Protein AF-A0A0B7K6R0-F1 (afdb_monomer_lite)

Organism: Bionectria ochroleuca (NCBI:txid29856)

Secondary structure (DSSP, 8-state):
-HHHHHHHHTT--HHHHHHHHHHHHHHHHHHHTT-TTSTTTTPPPPPHHHHHS--SSS-EEETTEEGGGS---------------HHHHHHTT--GGG-------------SSGGGSS-SS--HHHHHHHHHHHHHHT--GGG--------

Sequence (151 aa):
MYENSLRAYTRQSFEKNTFESSQLYEAFDKVSSQKDYSWRSGEVPRDAREIGTVTKKNRMICSPYLLLMNAFNAVNLAAACLITSVEQAEKLGIPEEKWVYILGGAGTHEREHFWERSNFHSSPAMEQALDAALEVSGVTKDEIDAFDIYS

Foldseek 3Di:
DLLVQQCVVVVHDLVRSLLVLLQVLLVVQVVLCCDPQHPNPVPDGDHSCRLSDDDPVFHDDDPPGTPSSDDDPPDDDDDDDDDDDPVVCVVVVPDPVPDDDQLFFFAFDDPPDPVPDPGSHDDVRVVVRVVVRCVSSVHDPVPDPDDDDDD

Radius of gyration: 19.96 Å; chains: 1; bounding box: 41×43×53 Å

InterPro domains:
  IPR016039 Thiolase-like [G3DSA:3.40.47.10] (1-151)

pLDDT: mean 95.91, std 2.62, range [79.31, 98.5]

Structure (mmCIF, N/CA/C/O backbone):
data_AF-A0A0B7K6R0-F1
#
_entry.id   AF-A0A0B7K6R0-F1
#
loop_
_atom_site.group_PDB
_atom_site.id
_atom_site.type_symbol
_atom_site.label_atom_id
_atom_site.label_alt_id
_atom_site.label_comp_id
_atom_site.label_asym_id
_atom_site.label_entity_id
_atom_site.label_seq_id
_atom_site.pdbx_PDB_ins_code
_atom_site.Cartn_x
_atom_site.Cartn_y
_atom_site.Cartn_z
_atom_site.occupancy
_atom_site.B_iso_or_equiv
_atom_site.auth_seq_id
_atom_site.auth_comp_id
_atom_site.auth_asym_id
_atom_site.auth_atom_id
_atom_site.pdbx_PDB_model_num
ATOM 1 N N . MET A 1 1 ? 11.923 -11.193 -9.075 1.00 94.31 1 MET A N 1
ATOM 2 C CA . MET A 1 1 ? 11.490 -12.610 -9.162 1.00 94.31 1 MET A CA 1
ATOM 3 C C . MET A 1 1 ? 9.982 -12.699 -9.332 1.00 94.31 1 MET A C 1
ATOM 5 O O . MET A 1 1 ? 9.570 -13.160 -10.385 1.00 94.31 1 MET A O 1
ATOM 9 N N . TYR A 1 2 ? 9.192 -12.221 -8.363 1.00 96.19 2 TYR A N 1
ATOM 10 C CA . TYR A 1 2 ? 7.727 -12.311 -8.405 1.00 96.19 2 TYR A CA 1
ATOM 11 C C . TYR A 1 2 ? 7.113 -11.668 -9.659 1.00 96.19 2 TYR A C 1
ATOM 13 O O . TYR A 1 2 ? 6.485 -12.357 -10.455 1.00 96.19 2 TYR A O 1
ATOM 21 N N . GLU A 1 3 ? 7.447 -10.405 -9.930 1.00 96.44 3 GLU A N 1
ATOM 22 C CA . GLU A 1 3 ? 7.025 -9.690 -11.146 1.00 96.44 3 GLU A CA 1
ATOM 23 C C . GLU A 1 3 ? 7.375 -10.437 -12.441 1.00 96.44 3 GLU A C 1
ATOM 25 O O . GLU A 1 3 ? 6.544 -10.633 -13.319 1.00 96.44 3 GLU A O 1
ATOM 30 N N . ASN A 1 4 ? 8.608 -10.945 -12.548 1.00 96.81 4 ASN A N 1
ATOM 31 C CA . ASN A 1 4 ? 9.032 -11.706 -13.725 1.00 96.81 4 ASN A CA 1
ATOM 32 C C . ASN A 1 4 ? 8.272 -13.034 -13.868 1.00 96.81 4 ASN A C 1
ATOM 34 O O . ASN A 1 4 ? 8.038 -13.473 -14.994 1.00 96.81 4 ASN A O 1
ATOM 38 N N . SER A 1 5 ? 7.896 -13.675 -12.756 1.00 97.69 5 SER A N 1
ATOM 39 C CA . SER A 1 5 ? 7.043 -14.864 -12.782 1.00 97.69 5 SER A CA 1
ATOM 40 C C . SER A 1 5 ? 5.633 -14.513 -13.234 1.00 97.69 5 SER A C 1
ATOM 42 O O . SER A 1 5 ? 5.058 -15.268 -14.015 1.00 97.69 5 SER A O 1
ATOM 44 N N . LEU A 1 6 ? 5.084 -13.384 -12.775 1.00 97.44 6 LEU A N 1
ATOM 45 C CA . LEU A 1 6 ? 3.769 -12.907 -13.192 1.00 97.44 6 LEU A CA 1
ATOM 46 C C . LEU A 1 6 ? 3.760 -12.593 -14.683 1.00 97.44 6 LEU A C 1
ATOM 48 O O . LEU A 1 6 ? 2.916 -13.118 -15.403 1.00 97.44 6 LEU A O 1
ATOM 52 N N . ARG A 1 7 ? 4.768 -11.866 -15.168 1.00 97.56 7 ARG A N 1
ATOM 53 C CA . ARG A 1 7 ? 4.989 -11.611 -16.593 1.00 97.56 7 ARG A CA 1
ATOM 54 C C . ARG A 1 7 ? 5.006 -12.893 -17.423 1.00 97.56 7 ARG A C 1
ATOM 56 O O . ARG A 1 7 ? 4.394 -12.962 -18.487 1.00 97.56 7 ARG A O 1
ATOM 63 N N . ALA A 1 8 ? 5.756 -13.901 -16.970 1.00 97.88 8 ALA A N 1
ATOM 64 C CA . ALA A 1 8 ? 5.867 -15.179 -17.668 1.00 97.88 8 ALA A CA 1
ATOM 65 C C . ALA A 1 8 ? 4.528 -15.931 -17.677 1.00 97.88 8 ALA A C 1
ATOM 67 O O . ALA A 1 8 ? 4.115 -16.426 -18.727 1.00 97.88 8 ALA A O 1
ATOM 68 N N . TYR A 1 9 ? 3.833 -15.961 -16.537 1.00 98.12 9 TYR A N 1
ATOM 69 C CA . TYR A 1 9 ? 2.517 -16.577 -16.385 1.00 98.12 9 TYR A CA 1
ATOM 70 C C . TYR A 1 9 ? 1.467 -15.927 -17.301 1.00 98.12 9 TYR A C 1
ATOM 72 O O . TYR A 1 9 ? 0.738 -16.624 -18.004 1.00 98.12 9 TYR A O 1
ATOM 80 N N . THR A 1 10 ? 1.452 -14.594 -17.377 1.00 97.31 10 THR A N 1
ATOM 81 C CA . THR A 1 10 ? 0.540 -13.813 -18.231 1.00 97.31 10 THR A CA 1
ATOM 82 C C . THR A 1 10 ? 1.024 -13.668 -19.677 1.00 97.31 10 THR A C 1
ATOM 84 O O . THR A 1 10 ? 0.339 -13.059 -20.501 1.00 97.31 10 THR A O 1
ATOM 87 N N . ARG A 1 11 ? 2.187 -14.247 -20.015 1.00 97.94 11 ARG A N 1
ATOM 88 C CA . ARG A 1 11 ? 2.831 -14.198 -21.342 1.00 97.94 11 ARG A CA 1
ATOM 89 C C . ARG A 1 11 ? 3.040 -12.774 -21.863 1.00 97.94 11 ARG A C 1
ATOM 91 O O . ARG A 1 11 ? 2.973 -12.524 -23.066 1.00 97.94 11 ARG A O 1
ATOM 98 N N . GLN A 1 12 ? 3.301 -11.836 -20.963 1.00 97.38 12 GLN A N 1
ATOM 99 C CA . GLN A 1 12 ? 3.558 -10.454 -21.330 1.00 97.38 12 GLN A CA 1
ATOM 100 C C . GLN A 1 12 ? 4.982 -10.271 -21.880 1.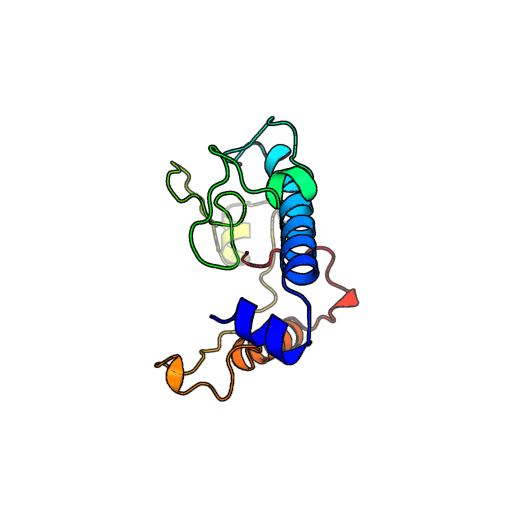00 97.38 12 GLN A C 1
ATOM 102 O O . GLN A 1 12 ? 5.966 -10.820 -21.368 1.00 97.38 12 GLN A O 1
ATOM 107 N N . SER A 1 13 ? 5.105 -9.452 -22.928 1.00 96.88 13 SER A N 1
ATOM 108 C CA . SER A 1 13 ? 6.394 -8.910 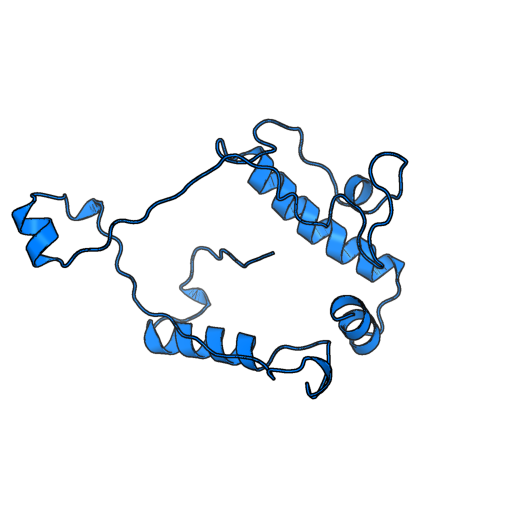-23.373 1.00 96.88 13 SER A CA 1
ATOM 109 C C . SER A 1 13 ? 7.015 -8.044 -22.276 1.00 96.88 13 SER A C 1
ATOM 111 O O . SER A 1 13 ? 6.291 -7.485 -21.449 1.00 96.88 13 SER A O 1
ATOM 113 N N . PHE A 1 14 ? 8.334 -7.875 -22.301 1.00 93.69 14 PHE A N 1
ATOM 114 C CA . PHE A 1 14 ? 9.032 -7.035 -21.329 1.00 93.69 14 PHE A CA 1
ATOM 115 C C . PHE A 1 14 ? 8.540 -5.583 -21.376 1.00 93.69 14 PHE A C 1
ATOM 117 O O . PHE A 1 14 ? 8.222 -5.004 -20.345 1.00 93.69 14 PHE A O 1
ATOM 124 N N . GLU A 1 15 ? 8.375 -5.041 -22.581 1.00 94.00 15 GLU A N 1
ATOM 125 C CA . GLU A 1 15 ? 7.934 -3.669 -22.829 1.00 94.00 15 GLU A CA 1
ATOM 126 C C . GLU A 1 15 ? 6.548 -3.412 -22.232 1.00 94.00 15 GLU A C 1
ATOM 128 O O . GLU A 1 15 ? 6.348 -2.423 -21.530 1.00 94.00 15 GLU A O 1
ATOM 133 N N . LYS A 1 16 ? 5.605 -4.337 -22.462 1.00 96.12 16 LYS A N 1
ATOM 134 C CA . LYS A 1 16 ? 4.255 -4.265 -21.887 1.00 96.12 16 LYS A CA 1
ATOM 135 C C . LYS A 1 16 ? 4.280 -4.299 -20.358 1.00 96.12 16 LYS A C 1
ATOM 137 O O . LYS A 1 16 ? 3.622 -3.465 -19.752 1.00 96.12 16 LYS A O 1
ATOM 142 N N . ASN A 1 17 ? 5.049 -5.207 -19.755 1.00 96.25 17 ASN A N 1
ATOM 143 C CA . ASN A 1 17 ? 5.151 -5.305 -18.297 1.00 96.25 17 ASN A CA 1
ATOM 144 C C . ASN A 1 17 ? 5.727 -4.023 -17.692 1.00 96.25 17 ASN A C 1
ATOM 146 O O . ASN A 1 17 ? 5.181 -3.488 -16.738 1.00 96.25 17 ASN A O 1
ATOM 150 N N . THR A 1 18 ? 6.823 -3.504 -18.256 1.00 94.75 18 THR A N 1
ATOM 151 C CA . THR A 1 18 ? 7.426 -2.249 -17.788 1.00 94.75 18 THR A CA 1
ATOM 152 C C . THR A 1 18 ? 6.456 -1.083 -17.932 1.00 94.75 18 THR A C 1
ATOM 154 O O . THR A 1 18 ? 6.362 -0.260 -17.023 1.00 94.75 18 THR A O 1
ATOM 157 N N . PHE A 1 19 ? 5.727 -0.999 -19.046 1.00 95.88 19 PHE A N 1
ATOM 158 C CA . PHE A 1 19 ? 4.742 0.058 -19.250 1.00 95.88 19 PHE A CA 1
ATOM 159 C C . PHE A 1 19 ? 3.584 -0.040 -18.250 1.00 95.88 19 PHE A C 1
ATOM 161 O O . PHE A 1 19 ? 3.249 0.963 -17.630 1.00 95.88 19 PHE A O 1
ATOM 168 N N . GLU A 1 20 ? 3.044 -1.239 -18.021 1.00 96.62 20 GLU A N 1
ATOM 169 C CA . GLU A 1 20 ? 1.978 -1.482 -17.041 1.00 96.62 20 GLU A CA 1
ATOM 170 C C . GLU A 1 20 ? 2.412 -1.094 -15.620 1.00 96.62 20 GLU A C 1
ATOM 172 O O . GLU A 1 20 ? 1.720 -0.316 -14.962 1.00 96.62 20 GLU A O 1
ATOM 177 N N . SER A 1 21 ? 3.605 -1.518 -15.177 1.00 96.31 21 SER A N 1
ATOM 178 C CA . SER A 1 21 ? 4.160 -1.060 -13.897 1.00 96.31 21 SER A CA 1
ATOM 179 C C . SER A 1 21 ? 4.313 0.466 -13.873 1.00 96.31 21 SER A C 1
ATOM 181 O O . SER A 1 21 ? 3.961 1.108 -12.890 1.00 96.31 21 SER A O 1
ATOM 183 N N . SER A 1 22 ? 4.789 1.081 -14.958 1.00 97.69 22 SER A N 1
ATOM 184 C CA . SER A 1 22 ? 4.971 2.540 -15.019 1.00 97.69 22 SER A CA 1
ATOM 185 C C . SER A 1 22 ? 3.664 3.312 -14.855 1.00 97.69 22 SER A C 1
ATOM 187 O O . SER A 1 22 ? 3.667 4.348 -14.199 1.00 97.69 22 SER A O 1
ATOM 189 N N . GLN A 1 23 ? 2.555 2.812 -15.406 1.00 98.00 23 GLN A N 1
ATOM 190 C CA . GLN A 1 23 ? 1.235 3.432 -15.246 1.00 98.00 23 GLN A CA 1
ATOM 191 C C . GLN A 1 23 ? 0.735 3.358 -13.801 1.00 98.00 23 GLN A C 1
ATOM 193 O O . GLN A 1 23 ? 0.151 4.319 -13.300 1.00 98.00 23 GLN A O 1
ATOM 198 N N . LEU A 1 24 ? 0.996 2.243 -13.111 1.00 96.81 24 LEU A N 1
ATOM 199 C CA . LEU A 1 24 ? 0.681 2.116 -11.689 1.00 96.81 24 LEU A CA 1
ATOM 200 C C . LEU A 1 24 ? 1.466 3.145 -10.858 1.00 96.81 24 LEU A C 1
ATOM 202 O O . LEU A 1 24 ? 0.885 3.866 -10.048 1.00 96.81 24 LEU A O 1
ATOM 206 N N . TYR A 1 25 ? 2.771 3.270 -11.105 1.00 96.88 25 TYR A N 1
ATOM 207 C CA . TYR A 1 25 ? 3.610 4.240 -10.398 1.00 96.88 25 TYR A CA 1
ATOM 208 C C . TYR A 1 25 ? 3.296 5.697 -10.770 1.00 96.88 25 TYR A C 1
ATOM 210 O O . TYR A 1 25 ? 3.413 6.557 -9.905 1.00 96.88 25 TYR A O 1
ATOM 218 N N . GLU A 1 26 ? 2.852 5.995 -11.995 1.00 97.81 26 GLU A N 1
ATOM 219 C CA . GLU A 1 26 ? 2.338 7.326 -12.367 1.00 97.81 26 GLU A CA 1
ATOM 220 C C . GLU A 1 26 ? 1.127 7.706 -11.503 1.00 97.81 26 GLU A C 1
ATOM 222 O O . GLU A 1 26 ? 1.053 8.821 -10.977 1.00 97.81 26 GLU A O 1
ATOM 227 N N . ALA A 1 27 ? 0.193 6.769 -11.302 1.00 96.75 27 ALA A N 1
ATOM 228 C CA . ALA A 1 27 ? -0.968 6.999 -10.449 1.00 96.75 27 ALA A CA 1
ATOM 229 C C . ALA A 1 27 ? -0.557 7.289 -8.993 1.00 96.75 27 ALA A C 1
ATOM 231 O O . ALA A 1 27 ? -1.085 8.222 -8.383 1.00 96.75 27 ALA A O 1
ATOM 232 N N . PHE A 1 28 ? 0.423 6.553 -8.457 1.00 95.88 28 PHE A N 1
ATOM 233 C CA . PHE A 1 28 ? 0.958 6.804 -7.116 1.00 95.88 28 PHE A CA 1
ATOM 234 C C . PHE A 1 28 ? 1.734 8.116 -7.013 1.00 95.88 28 PHE A C 1
ATOM 236 O O . PHE A 1 28 ? 1.523 8.861 -6.056 1.00 95.88 28 PHE A O 1
ATOM 243 N N . ASP A 1 29 ? 2.580 8.448 -7.992 1.00 96.06 29 ASP A N 1
ATOM 244 C CA . ASP A 1 29 ? 3.350 9.697 -7.997 1.00 96.06 29 ASP A CA 1
ATOM 245 C C . ASP A 1 29 ? 2.390 10.893 -7.972 1.00 96.06 29 ASP A C 1
ATOM 247 O O . ASP A 1 29 ? 2.534 11.774 -7.125 1.00 96.06 29 ASP A O 1
ATOM 251 N N . LYS A 1 30 ? 1.317 10.849 -8.777 1.00 96.75 30 LYS A N 1
ATOM 252 C CA . LYS A 1 30 ? 0.257 11.867 -8.789 1.00 96.75 30 LYS A CA 1
ATOM 253 C C . LYS A 1 30 ? -0.412 12.061 -7.430 1.00 96.75 30 LYS A C 1
ATOM 255 O O . LYS A 1 30 ? -0.624 13.206 -7.033 1.00 96.75 30 LYS A O 1
ATOM 260 N N . VAL A 1 31 ? -0.762 10.981 -6.729 1.00 95.88 31 VAL A N 1
ATOM 261 C CA . VAL A 1 31 ? -1.336 11.079 -5.376 1.00 95.88 31 VAL A CA 1
ATOM 262 C C . VAL A 1 31 ? -0.295 11.641 -4.413 1.00 95.88 31 VAL A C 1
ATOM 264 O O . VAL A 1 31 ? -0.588 12.581 -3.677 1.00 95.88 31 VAL A O 1
ATOM 267 N N . SER A 1 32 ? 0.928 11.112 -4.442 1.00 94.50 32 SER A N 1
ATOM 268 C CA . SER A 1 32 ? 1.991 11.479 -3.508 1.00 94.50 32 SER A CA 1
ATOM 269 C C . SER A 1 32 ? 2.417 12.946 -3.632 1.00 94.50 32 SER A C 1
ATOM 271 O O . SER A 1 32 ? 2.650 13.590 -2.613 1.00 94.50 32 SER A O 1
ATOM 273 N N . SER A 1 33 ? 2.448 13.514 -4.841 1.00 96.44 33 SER A N 1
ATOM 274 C CA . SER A 1 33 ? 2.780 14.925 -5.077 1.00 96.44 33 SER A CA 1
ATOM 275 C C . SER A 1 33 ? 1.779 15.901 -4.454 1.00 96.44 33 SER A C 1
ATOM 277 O O . SER A 1 33 ? 2.099 17.072 -4.264 1.00 96.44 33 SER A O 1
ATOM 279 N N . GLN A 1 34 ? 0.567 15.436 -4.140 1.00 96.75 34 GLN A N 1
ATOM 280 C CA . GLN A 1 34 ? -0.512 16.241 -3.561 1.00 96.75 34 GLN A CA 1
ATOM 281 C C . GLN A 1 34 ? -0.613 16.123 -2.035 1.00 96.75 34 GLN A C 1
ATOM 283 O O . GLN A 1 34 ? -1.484 16.754 -1.438 1.00 96.75 34 GLN A O 1
ATOM 288 N N . LYS A 1 35 ? 0.207 15.284 -1.391 1.00 95.44 35 LYS A N 1
ATOM 289 C CA . LYS A 1 35 ? 0.159 15.079 0.062 1.00 95.44 35 LYS A CA 1
ATOM 290 C C . LYS A 1 35 ? 1.301 15.818 0.742 1.00 95.44 35 LYS A C 1
ATOM 292 O O . LYS A 1 35 ? 2.459 15.512 0.488 1.00 95.44 35 LYS A O 1
ATOM 297 N N . ASP A 1 36 ? 0.972 16.695 1.686 1.00 95.06 36 ASP A N 1
ATOM 298 C CA . ASP A 1 36 ? 1.950 17.524 2.405 1.00 95.06 36 ASP A CA 1
ATOM 299 C C . ASP A 1 36 ? 3.037 16.719 3.131 1.00 95.06 36 ASP A C 1
ATOM 301 O O . ASP A 1 36 ? 4.180 17.155 3.222 1.00 95.06 36 ASP A O 1
ATOM 305 N N . TYR A 1 37 ? 2.689 15.529 3.624 1.00 92.56 37 TYR A N 1
ATOM 306 C CA . TYR A 1 37 ? 3.602 14.621 4.326 1.00 92.56 37 TYR A CA 1
ATOM 307 C C . TYR A 1 37 ? 4.417 13.712 3.392 1.00 92.56 37 TYR A C 1
ATOM 309 O O . TYR A 1 37 ? 5.240 12.926 3.861 1.00 92.56 37 TYR A O 1
ATOM 317 N N . SER A 1 38 ? 4.189 13.778 2.080 1.00 93.62 38 SER A N 1
ATOM 318 C CA . SER A 1 38 ? 4.963 13.020 1.103 1.00 93.62 38 SER A CA 1
ATOM 319 C C . SER A 1 38 ? 6.346 13.628 0.917 1.00 93.62 38 SER A C 1
ATOM 321 O O . SER A 1 38 ? 6.506 14.845 0.831 1.00 93.62 38 SER A O 1
ATOM 323 N N . TRP A 1 39 ? 7.346 12.768 0.720 1.00 90.19 39 TRP A N 1
ATOM 324 C CA . TRP A 1 39 ? 8.687 13.191 0.314 1.00 90.19 39 TRP A CA 1
ATOM 325 C C . TRP A 1 39 ? 8.687 14.017 -0.984 1.00 90.19 39 TRP A C 1
ATOM 327 O O . TRP A 1 39 ? 9.557 14.858 -1.184 1.00 90.19 39 TRP A O 1
ATOM 337 N N . ARG A 1 40 ? 7.711 13.774 -1.867 1.00 89.12 40 ARG A N 1
ATOM 338 C CA . ARG A 1 40 ? 7.571 14.439 -3.171 1.00 89.12 40 ARG A CA 1
ATOM 339 C C . ARG A 1 40 ? 6.518 15.546 -3.181 1.00 89.12 40 ARG A C 1
ATOM 341 O O . ARG A 1 40 ? 6.070 15.947 -4.253 1.00 89.12 40 ARG A O 1
ATOM 348 N N . SER A 1 41 ? 6.092 16.016 -2.009 1.00 94.56 41 SER A N 1
ATOM 349 C CA . SER A 1 41 ? 5.061 17.048 -1.902 1.00 94.56 41 SER A CA 1
ATOM 350 C C . SER A 1 41 ? 5.395 18.277 -2.759 1.00 94.56 41 SER A C 1
ATOM 352 O O . SER A 1 41 ? 6.492 18.832 -2.674 1.00 94.56 41 SER A O 1
ATOM 354 N N . GLY A 1 42 ? 4.453 18.683 -3.613 1.00 95.75 42 GLY A N 1
ATOM 355 C CA . GLY A 1 42 ? 4.585 19.838 -4.502 1.00 95.75 42 GLY A CA 1
ATOM 356 C C . GLY A 1 42 ? 5.439 19.617 -5.758 1.00 95.75 42 GLY A C 1
ATOM 357 O O . GLY A 1 42 ? 5.522 20.525 -6.588 1.00 95.75 42 GLY A O 1
ATOM 358 N N . GLU A 1 43 ? 6.056 18.444 -5.947 1.00 95.81 43 GLU A N 1
ATOM 359 C CA . GLU A 1 43 ? 6.730 18.108 -7.206 1.00 95.81 43 GLU A CA 1
ATOM 360 C C . GLU A 1 43 ? 5.708 17.899 -8.334 1.00 95.81 43 GLU A C 1
ATOM 362 O O . GLU A 1 43 ? 4.624 17.353 -8.119 1.00 95.81 43 GLU A O 1
ATOM 367 N N . VAL A 1 44 ? 6.076 18.267 -9.566 1.00 97.19 44 VAL A N 1
ATOM 368 C CA . VAL A 1 44 ? 5.290 17.909 -10.757 1.00 97.19 44 VAL A CA 1
ATOM 369 C C . VAL A 1 44 ? 5.264 16.377 -10.886 1.00 97.19 44 VAL A C 1
ATOM 371 O O . VAL A 1 44 ? 6.346 15.785 -10.954 1.00 97.19 44 VAL A O 1
ATOM 374 N N . PRO A 1 45 ? 4.075 15.738 -10.916 1.00 97.00 45 PRO A N 1
ATOM 375 C CA . PRO A 1 45 ? 3.968 14.296 -11.099 1.00 97.00 45 PRO A CA 1
ATOM 376 C C . PRO A 1 45 ? 4.590 13.850 -12.418 1.00 97.00 45 PRO A C 1
ATOM 378 O O . PRO A 1 45 ? 4.422 14.515 -13.441 1.00 97.00 45 PRO A O 1
ATOM 381 N N . ARG A 1 46 ? 5.274 12.713 -12.385 1.00 97.06 46 ARG A N 1
ATOM 382 C CA . ARG A 1 46 ? 5.905 12.091 -13.551 1.00 97.06 46 ARG A CA 1
ATOM 383 C C . ARG A 1 46 ? 4.907 11.222 -14.289 1.00 97.06 46 ARG A C 1
ATOM 385 O O . ARG A 1 46 ? 4.131 10.506 -13.657 1.00 97.06 46 ARG A O 1
ATOM 392 N N . ASP A 1 47 ? 4.983 11.231 -15.613 1.00 98.06 47 ASP A N 1
ATOM 393 C CA . ASP A 1 47 ? 4.180 10.322 -16.429 1.00 98.06 47 ASP A CA 1
ATOM 394 C C . ASP A 1 47 ? 4.804 8.910 -16.523 1.00 98.06 47 ASP A C 1
ATOM 396 O O . ASP A 1 47 ? 5.981 8.684 -16.206 1.00 98.06 47 ASP A O 1
ATOM 400 N N . ALA A 1 48 ? 4.026 7.925 -16.987 1.00 98.00 48 ALA A N 1
ATOM 401 C CA . ALA A 1 48 ? 4.508 6.554 -17.166 1.00 98.00 48 ALA A CA 1
ATOM 402 C C . ALA A 1 48 ? 5.735 6.453 -18.092 1.00 98.00 48 ALA A C 1
ATOM 404 O O . ALA A 1 48 ? 6.566 5.555 -17.936 1.00 98.00 48 ALA A O 1
ATOM 405 N N . ARG A 1 49 ? 5.891 7.358 -19.065 1.00 97.12 49 ARG A N 1
ATOM 406 C CA . ARG A 1 49 ? 7.042 7.338 -19.972 1.00 97.12 49 ARG A CA 1
ATOM 407 C C . ARG A 1 49 ? 8.305 7.763 -19.235 1.00 97.12 49 ARG A C 1
ATOM 409 O O . ARG A 1 49 ? 9.335 7.110 -19.399 1.00 97.12 49 ARG A O 1
ATOM 416 N N . GLU A 1 50 ? 8.248 8.814 -18.430 1.00 97.06 50 GLU A N 1
ATOM 417 C CA . GLU A 1 50 ? 9.356 9.260 -17.585 1.00 97.06 50 GLU A CA 1
ATOM 418 C C . GLU A 1 50 ? 9.767 8.172 -16.586 1.00 97.06 50 GLU A C 1
ATOM 420 O O . GLU A 1 50 ? 10.959 7.874 -16.448 1.00 97.06 50 GLU A O 1
ATOM 425 N N . ILE A 1 51 ? 8.786 7.534 -15.941 1.00 97.56 51 ILE A N 1
ATOM 426 C CA . ILE A 1 51 ? 9.005 6.475 -14.947 1.00 97.56 51 ILE A CA 1
ATOM 427 C C . ILE A 1 51 ? 9.601 5.212 -15.586 1.00 97.56 51 ILE A C 1
ATOM 429 O O . ILE A 1 51 ? 10.525 4.617 -15.023 1.00 97.56 51 ILE A O 1
ATOM 433 N N . GLY A 1 52 ? 9.124 4.818 -16.769 1.00 96.94 52 GLY A N 1
ATOM 434 C CA . GLY A 1 52 ? 9.562 3.614 -17.484 1.00 96.94 52 GLY A CA 1
ATOM 435 C C . GLY A 1 52 ? 10.828 3.773 -18.331 1.00 96.94 52 GLY A C 1
ATOM 436 O O . GLY A 1 52 ? 11.349 2.782 -18.844 1.00 96.94 52 GLY A O 1
ATOM 437 N N . THR A 1 53 ? 11.351 4.994 -18.498 1.00 96.88 53 THR A N 1
ATOM 438 C CA . THR A 1 53 ? 12.526 5.248 -19.348 1.00 96.88 53 THR A CA 1
ATOM 439 C C . THR A 1 53 ? 13.826 5.197 -18.550 1.00 96.88 53 THR A C 1
ATOM 441 O O . THR A 1 53 ? 14.032 5.952 -17.595 1.00 96.88 53 THR A O 1
ATOM 444 N N . VAL A 1 54 ? 14.765 4.362 -19.007 1.00 96.75 54 VAL A N 1
ATOM 445 C CA . VAL A 1 54 ? 16.125 4.313 -18.459 1.00 96.75 54 VAL A CA 1
ATOM 446 C C . VAL A 1 54 ? 16.848 5.623 -18.752 1.00 96.75 54 VAL A C 1
ATOM 448 O O . VAL A 1 54 ? 17.036 6.011 -19.904 1.00 96.75 54 VAL A O 1
ATOM 451 N N . THR A 1 55 ? 17.328 6.285 -17.704 1.00 97.06 55 THR A N 1
ATOM 452 C CA . THR A 1 55 ? 18.179 7.476 -17.825 1.00 97.06 55 THR A CA 1
ATOM 453 C C . THR A 1 55 ? 19.327 7.419 -16.822 1.00 97.06 55 THR A C 1
ATOM 455 O O . THR A 1 55 ? 19.357 6.569 -15.933 1.00 97.06 55 THR A O 1
ATOM 458 N N . LYS A 1 56 ? 20.267 8.374 -16.895 1.00 96.31 56 LYS A N 1
ATOM 459 C CA . LYS A 1 56 ? 21.307 8.520 -15.858 1.00 96.31 56 LYS A CA 1
ATOM 460 C C . LYS A 1 56 ? 20.715 8.751 -14.457 1.00 96.31 56 LYS A C 1
ATOM 462 O O . LYS A 1 56 ? 21.339 8.371 -13.473 1.00 96.31 56 LYS A O 1
ATOM 467 N N . LYS A 1 57 ? 19.529 9.372 -14.370 1.00 94.69 57 LYS A N 1
ATOM 468 C CA . LYS A 1 57 ? 18.821 9.661 -13.110 1.00 94.69 57 LYS A CA 1
ATOM 469 C C . LYS A 1 57 ? 17.811 8.571 -12.725 1.00 94.69 57 LYS A C 1
ATOM 471 O O . LYS A 1 57 ? 17.503 8.446 -11.550 1.00 94.69 57 LYS A O 1
ATOM 476 N N . ASN A 1 58 ? 17.352 7.765 -13.682 1.00 96.75 58 ASN A N 1
ATOM 477 C CA . ASN A 1 58 ? 16.423 6.650 -13.494 1.00 96.75 58 ASN A CA 1
ATOM 478 C C . ASN A 1 58 ? 17.049 5.350 -14.023 1.00 96.75 58 ASN A C 1
ATOM 480 O O . ASN A 1 58 ? 16.667 4.815 -15.062 1.00 96.75 58 ASN A O 1
ATOM 484 N N . ARG A 1 59 ? 18.117 4.908 -13.357 1.00 96.88 59 ARG A N 1
ATOM 485 C CA . ARG A 1 59 ? 18.880 3.717 -13.755 1.00 96.88 59 ARG A CA 1
ATOM 486 C C . ARG A 1 59 ? 18.139 2.432 -13.377 1.00 96.88 59 ARG A C 1
ATOM 488 O O . ARG A 1 59 ? 17.324 2.437 -12.457 1.00 96.88 59 ARG A O 1
ATOM 495 N N . MET A 1 60 ? 18.501 1.327 -14.022 1.00 96.19 60 MET A N 1
ATOM 496 C CA . MET A 1 60 ? 18.090 -0.015 -13.600 1.00 96.19 60 MET A CA 1
ATOM 497 C C . MET A 1 60 ? 18.635 -0.324 -12.200 1.00 96.19 60 MET A C 1
ATOM 499 O O . MET A 1 60 ? 19.828 -0.127 -11.953 1.00 96.19 60 MET A O 1
ATOM 503 N N . ILE A 1 61 ? 17.774 -0.809 -11.303 1.00 95.94 61 ILE A N 1
ATOM 504 C CA . ILE A 1 61 ? 18.166 -1.265 -9.961 1.00 95.94 61 ILE A CA 1
ATOM 505 C C . ILE A 1 61 ? 18.164 -2.787 -9.913 1.00 95.94 61 ILE A C 1
ATOM 507 O O . ILE A 1 61 ? 19.187 -3.404 -9.629 1.00 95.94 61 ILE A O 1
ATOM 511 N N . CYS A 1 62 ? 17.029 -3.391 -10.247 1.00 94.31 62 CYS A N 1
ATOM 512 C CA . CYS A 1 62 ? 16.866 -4.831 -10.350 1.00 94.31 62 CYS A CA 1
ATOM 513 C C . CYS A 1 62 ? 15.774 -5.098 -11.375 1.00 94.31 62 CYS A C 1
ATOM 515 O O . CYS A 1 62 ? 14.691 -4.536 -11.261 1.00 94.31 62 CYS A O 1
ATOM 517 N N . SER A 1 63 ? 16.042 -5.948 -12.366 1.00 92.44 63 SER A N 1
ATOM 518 C CA . SER A 1 63 ? 15.059 -6.225 -13.414 1.00 92.44 63 SER A CA 1
ATOM 519 C C . SER A 1 63 ? 13.744 -6.769 -12.819 1.00 92.44 63 SER A C 1
ATOM 521 O O . SER A 1 63 ? 13.794 -7.760 -12.076 1.00 92.44 63 SER A O 1
ATOM 523 N N . PRO A 1 64 ? 12.576 -6.177 -13.148 1.00 93.31 64 PRO A N 1
ATOM 524 C CA . PRO A 1 64 ? 12.344 -5.204 -14.231 1.00 93.31 64 PRO A CA 1
ATOM 525 C C . PRO A 1 64 ? 12.282 -3.720 -13.805 1.00 93.31 64 PRO A C 1
ATOM 527 O O . PRO A 1 64 ? 11.968 -2.866 -14.630 1.00 93.31 64 PRO A O 1
ATOM 530 N N . TYR A 1 65 ? 12.566 -3.393 -12.546 1.00 96.00 65 TYR A N 1
ATOM 531 C CA . TYR A 1 65 ? 12.309 -2.080 -11.959 1.00 96.00 65 TYR A CA 1
ATOM 532 C C . TYR A 1 65 ? 13.484 -1.100 -12.074 1.00 96.00 65 TYR A C 1
ATOM 534 O O . TYR A 1 65 ? 14.629 -1.367 -11.677 1.00 96.00 65 TYR A O 1
ATOM 542 N N . LEU A 1 66 ? 13.159 0.098 -12.561 1.00 96.69 66 LEU A N 1
ATOM 543 C CA . LEU A 1 66 ? 14.038 1.265 -12.524 1.00 96.69 66 LEU A CA 1
ATOM 544 C C . LEU A 1 66 ? 13.948 1.970 -11.168 1.00 96.69 66 LEU A C 1
ATOM 546 O O . LEU A 1 66 ? 13.045 1.709 -10.376 1.00 96.69 66 LEU A O 1
ATOM 550 N N . LEU A 1 67 ? 14.879 2.886 -10.900 1.00 95.69 67 LEU A N 1
ATOM 551 C CA . LEU A 1 67 ? 14.968 3.602 -9.624 1.00 95.69 67 LEU A CA 1
ATOM 552 C C . LEU A 1 67 ? 13.638 4.230 -9.174 1.00 95.69 67 LEU A C 1
ATOM 554 O O . LEU A 1 67 ? 13.320 4.155 -7.994 1.00 95.69 67 LEU A O 1
ATOM 558 N N . LEU A 1 68 ? 12.868 4.833 -10.084 1.00 95.50 68 LEU A N 1
ATOM 559 C CA . LEU A 1 68 ? 11.592 5.481 -9.750 1.00 95.50 68 LEU A CA 1
ATOM 560 C C . LEU A 1 68 ? 10.467 4.504 -9.365 1.00 95.50 68 LEU A C 1
ATOM 562 O O . LEU A 1 68 ? 9.470 4.943 -8.809 1.00 95.50 68 LEU A O 1
ATOM 566 N N . MET A 1 69 ? 10.639 3.205 -9.617 1.00 95.81 69 MET A N 1
ATOM 567 C CA . MET A 1 69 ? 9.710 2.134 -9.228 1.00 95.81 69 MET A CA 1
ATOM 568 C C . MET A 1 69 ? 10.199 1.363 -7.992 1.00 95.81 69 MET A C 1
ATOM 570 O O . MET A 1 69 ? 9.846 0.208 -7.787 1.00 95.81 69 MET A O 1
ATOM 574 N N . ASN A 1 70 ? 11.110 1.945 -7.214 1.00 94.38 70 ASN A N 1
ATOM 575 C CA . ASN A 1 70 ? 11.619 1.343 -5.987 1.00 94.38 70 ASN A CA 1
ATOM 576 C C . ASN A 1 70 ? 11.376 2.294 -4.815 1.00 94.38 70 ASN A C 1
ATOM 578 O O . ASN A 1 70 ? 11.422 3.517 -4.967 1.00 94.38 70 ASN A O 1
ATOM 582 N N . ALA A 1 71 ? 11.153 1.720 -3.634 1.00 90.19 71 ALA A N 1
ATOM 583 C CA . ALA A 1 71 ? 10.926 2.486 -2.419 1.00 90.19 71 ALA A CA 1
ATOM 584 C C . ALA A 1 71 ? 12.140 3.363 -2.058 1.00 90.19 71 ALA A C 1
ATOM 586 O O . ALA A 1 71 ? 13.293 2.927 -2.118 1.00 90.19 71 ALA A O 1
ATOM 587 N N . PHE A 1 72 ? 11.861 4.591 -1.617 1.00 83.88 72 PHE A N 1
ATOM 588 C CA . PHE A 1 72 ? 12.841 5.498 -1.023 1.00 83.88 72 PHE A CA 1
ATOM 589 C C . PHE A 1 72 ? 12.631 5.531 0.491 1.00 83.88 72 PHE A C 1
ATOM 591 O O . PHE A 1 72 ? 11.632 6.048 0.975 1.00 83.88 72 PHE A O 1
ATOM 598 N N . ASN A 1 73 ? 13.580 4.982 1.246 1.00 79.31 73 ASN A N 1
ATOM 599 C CA . ASN A 1 73 ? 13.465 4.807 2.698 1.00 79.31 73 ASN A CA 1
ATOM 600 C C . ASN A 1 73 ? 14.189 5.885 3.527 1.00 79.31 73 ASN A C 1
ATOM 602 O O . ASN A 1 73 ? 1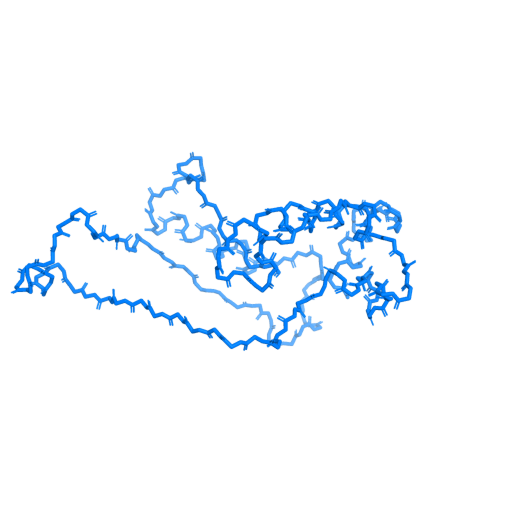4.143 5.850 4.753 1.00 79.31 73 ASN A O 1
ATOM 606 N N . ALA A 1 74 ? 14.859 6.843 2.885 1.00 86.06 74 ALA A N 1
ATOM 607 C CA . ALA A 1 74 ? 15.605 7.904 3.559 1.00 86.06 74 ALA A CA 1
ATOM 608 C C . ALA A 1 74 ? 14.703 9.100 3.919 1.00 86.06 74 ALA A C 1
ATOM 610 O O . ALA A 1 74 ? 14.883 10.195 3.392 1.00 86.06 74 ALA A O 1
ATO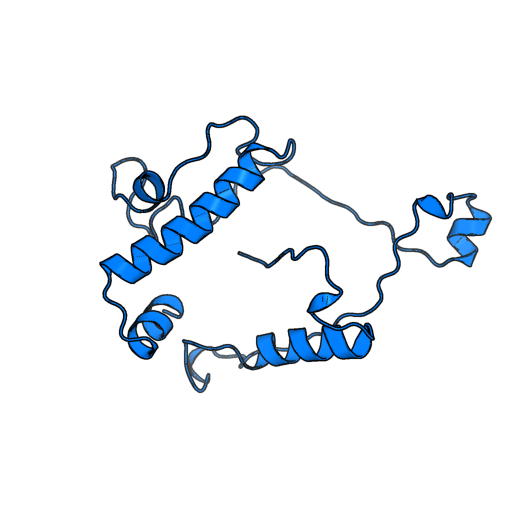M 611 N N . VAL A 1 75 ? 13.728 8.884 4.806 1.00 89.06 75 VAL A N 1
ATOM 612 C CA . VAL A 1 75 ? 12.782 9.913 5.272 1.00 89.06 75 VAL A CA 1
ATOM 613 C C . VAL A 1 75 ? 12.870 10.110 6.788 1.00 89.06 75 VAL A C 1
ATOM 615 O O . VAL A 1 75 ? 13.279 9.207 7.515 1.00 89.06 75 VAL A O 1
ATOM 618 N N . ASN A 1 76 ? 12.468 11.287 7.273 1.00 93.25 76 ASN A N 1
ATOM 619 C CA . ASN A 1 76 ? 12.288 11.560 8.700 1.00 93.25 76 ASN A CA 1
ATOM 620 C C . ASN A 1 76 ? 10.808 11.870 8.953 1.00 93.25 76 ASN A C 1
ATOM 622 O O . ASN A 1 76 ? 10.381 13.019 8.863 1.00 93.25 76 ASN A O 1
ATOM 626 N N . LEU A 1 77 ? 10.025 10.813 9.171 1.00 92.31 77 LEU A N 1
ATOM 627 C CA . LEU A 1 77 ? 8.577 10.868 9.345 1.00 92.31 77 LEU A CA 1
ATOM 628 C C . LEU A 1 77 ? 8.160 9.889 10.449 1.00 92.31 77 LEU A C 1
ATOM 630 O O . LEU A 1 77 ? 8.746 8.816 10.584 1.00 92.31 77 LEU A O 1
ATOM 634 N N . ALA A 1 78 ? 7.134 10.252 11.216 1.00 94.38 78 ALA A N 1
ATOM 635 C CA . ALA A 1 78 ? 6.513 9.388 12.211 1.00 94.38 78 ALA A CA 1
ATOM 636 C C . ALA A 1 78 ? 4.988 9.526 12.152 1.00 94.38 78 ALA A C 1
ATOM 638 O O . ALA A 1 78 ? 4.467 10.581 11.793 1.00 94.38 78 ALA A O 1
ATOM 639 N N . ALA A 1 79 ? 4.287 8.463 12.537 1.00 95.19 79 ALA A N 1
ATOM 640 C CA . ALA A 1 79 ? 2.837 8.437 12.666 1.00 95.19 79 ALA A CA 1
ATOM 641 C C . ALA A 1 79 ? 2.446 7.744 13.976 1.00 95.19 79 ALA A C 1
ATOM 643 O O . ALA A 1 79 ? 3.170 6.879 14.471 1.00 95.19 79 ALA A O 1
ATOM 644 N N . ALA A 1 80 ? 1.299 8.126 14.532 1.00 97.38 80 ALA A N 1
ATOM 645 C CA . ALA A 1 80 ? 0.721 7.508 15.718 1.00 97.38 80 ALA A CA 1
ATOM 646 C C . ALA A 1 80 ? -0.799 7.424 15.564 1.00 97.38 80 ALA A C 1
ATOM 648 O O . ALA A 1 80 ? -1.426 8.350 15.054 1.00 97.38 80 ALA A O 1
ATOM 649 N N . CYS A 1 81 ? -1.378 6.323 16.037 1.00 96.31 81 CYS A N 1
ATOM 650 C CA . CYS A 1 81 ? -2.821 6.141 16.161 1.00 96.31 81 CYS A CA 1
ATOM 651 C C . CYS A 1 81 ? -3.158 5.939 17.638 1.00 96.31 81 CYS A C 1
ATOM 653 O O . CYS A 1 81 ? -2.490 5.166 18.327 1.00 96.31 81 CYS A O 1
ATOM 655 N N . LEU A 1 82 ? -4.185 6.632 18.126 1.00 95.94 82 LEU A N 1
ATOM 656 C CA . L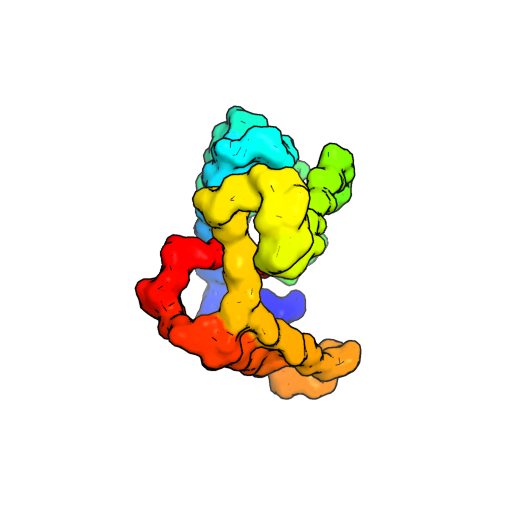EU A 1 82 ? -4.707 6.440 19.476 1.00 95.94 82 LEU A CA 1
ATOM 657 C C . LEU A 1 82 ? -5.920 5.521 19.399 1.00 95.94 82 LEU A C 1
ATOM 659 O O . LEU A 1 82 ? -6.885 5.826 18.706 1.00 95.94 82 LEU A O 1
ATOM 663 N N . ILE A 1 83 ? -5.857 4.406 20.119 1.00 97.12 83 ILE A N 1
ATOM 664 C CA . ILE A 1 83 ? -6.942 3.431 20.206 1.00 97.12 83 ILE A CA 1
ATOM 665 C C . ILE A 1 83 ? -7.435 3.424 21.646 1.00 97.12 83 ILE A C 1
ATOM 667 O O . ILE A 1 83 ? -6.642 3.416 22.589 1.00 97.12 83 ILE A O 1
ATOM 671 N N . THR A 1 84 ? -8.750 3.453 21.823 1.00 97.62 84 THR A N 1
ATOM 672 C CA . THR A 1 84 ? -9.375 3.451 23.142 1.00 97.62 84 THR A CA 1
ATOM 673 C C . THR A 1 84 ? -10.760 2.816 23.077 1.00 97.62 84 THR A C 1
ATOM 675 O O . THR A 1 84 ? -11.291 2.593 21.990 1.00 97.62 84 THR A O 1
ATOM 678 N N . SER A 1 85 ? -11.335 2.484 24.231 1.00 98.00 85 SER A N 1
ATOM 679 C CA . SER A 1 85 ? -12.725 2.031 24.299 1.00 98.00 85 SER A CA 1
ATOM 680 C C . SER A 1 85 ? -13.682 3.219 24.194 1.00 98.00 85 SER A C 1
ATOM 682 O O . SER A 1 85 ? -13.331 4.335 24.577 1.00 98.00 85 SER A O 1
ATOM 684 N N . VAL A 1 86 ? -14.917 2.967 23.750 1.00 98.31 86 VAL A N 1
ATOM 685 C CA . VAL A 1 86 ? -15.996 3.973 23.747 1.00 98.31 86 VAL A CA 1
ATOM 686 C C . VAL A 1 86 ? -16.159 4.599 25.135 1.00 98.31 86 VAL A C 1
ATOM 688 O O . VAL A 1 86 ? -16.098 5.814 25.266 1.00 98.31 86 VAL A O 1
ATOM 691 N N . GLU A 1 87 ? -16.218 3.777 26.189 1.00 98.50 87 GLU A N 1
ATOM 692 C CA . GLU A 1 87 ? -16.338 4.251 27.576 1.00 98.50 87 GLU A CA 1
ATOM 693 C C . GLU A 1 87 ? -15.222 5.240 27.959 1.00 98.50 87 GLU A C 1
ATOM 695 O O . GLU A 1 87 ? -15.455 6.245 28.632 1.00 98.50 87 GLU A O 1
ATOM 700 N N . GLN A 1 88 ? -13.981 4.965 27.552 1.00 98.50 88 GLN A N 1
ATOM 701 C CA . GLN A 1 88 ? -12.860 5.841 27.868 1.00 98.50 88 GLN A CA 1
ATOM 702 C C . GLN A 1 88 ? -12.872 7.114 27.010 1.00 98.50 88 GLN A C 1
ATOM 704 O O . GLN A 1 88 ? -12.521 8.181 27.517 1.00 98.50 88 GLN A O 1
ATOM 709 N N . ALA A 1 89 ? -13.300 7.026 25.748 1.00 98.19 89 ALA A N 1
ATOM 710 C CA . ALA A 1 89 ? -13.499 8.187 24.885 1.00 98.19 89 ALA A CA 1
ATOM 711 C C . ALA A 1 89 ? -14.576 9.130 25.447 1.00 98.19 89 ALA A C 1
ATOM 713 O O . ALA A 1 89 ? -14.338 10.336 25.530 1.00 98.19 89 ALA A O 1
ATOM 714 N N . GLU A 1 90 ? -15.699 8.585 25.927 1.00 98.19 90 GLU A N 1
ATOM 715 C CA . GLU A 1 90 ? -16.770 9.333 26.598 1.00 98.19 90 GLU A CA 1
ATOM 716 C C . GLU A 1 90 ? -16.272 10.012 27.877 1.00 98.19 90 GLU A C 1
ATOM 718 O O . GLU A 1 90 ? -16.461 11.216 28.054 1.00 98.19 90 GLU A O 1
ATOM 723 N N . LYS A 1 91 ? -15.569 9.276 28.752 1.00 98.50 91 LYS A N 1
ATOM 724 C CA . LYS A 1 91 ? -14.989 9.829 29.993 1.00 98.50 91 LYS A CA 1
ATOM 725 C C . LYS A 1 91 ? -14.026 10.986 29.735 1.00 98.50 91 LYS A C 1
ATOM 727 O O . LYS A 1 91 ? -13.949 11.906 30.545 1.00 98.50 91 LYS A O 1
ATOM 732 N N . LEU A 1 92 ? -13.272 10.926 28.638 1.00 98.12 92 LEU A N 1
ATOM 733 C CA . LEU A 1 92 ? -12.339 11.975 28.224 1.00 98.12 92 LEU A CA 1
ATOM 734 C C . LEU A 1 92 ? -13.011 13.098 27.416 1.00 98.12 92 LEU A C 1
ATOM 736 O O . LEU A 1 92 ? -12.341 14.075 27.084 1.00 98.12 92 LEU A O 1
ATOM 740 N N . GLY A 1 93 ? -14.305 12.981 27.103 1.00 98.12 93 GLY A N 1
ATOM 741 C CA . GLY A 1 93 ? -15.046 13.963 26.313 1.00 98.12 93 GLY A CA 1
ATOM 742 C C . GLY A 1 93 ? -14.588 14.051 24.854 1.00 98.12 93 GLY A C 1
ATOM 743 O O . GLY A 1 93 ? -14.642 15.131 24.267 1.00 98.12 93 GLY A O 1
ATOM 744 N N . ILE A 1 94 ? -14.095 12.953 24.269 1.00 98.12 94 ILE A N 1
ATOM 745 C CA . ILE A 1 94 ? -13.716 12.908 22.851 1.00 98.12 94 ILE A CA 1
ATOM 746 C C . ILE A 1 94 ? -15.003 12.907 22.012 1.00 98.12 94 ILE A C 1
ATOM 748 O O . ILE A 1 94 ? -15.786 11.970 22.157 1.00 98.12 94 ILE A O 1
ATOM 752 N N . PRO A 1 95 ? -15.219 13.888 21.115 1.00 98.12 95 PRO A N 1
ATOM 753 C CA . PRO A 1 95 ? -16.442 13.956 20.317 1.00 98.12 95 PRO A CA 1
ATOM 754 C C . PRO A 1 95 ? -16.629 12.728 19.415 1.00 98.12 95 PRO A C 1
ATOM 756 O O . PRO A 1 95 ? -15.671 12.296 18.765 1.00 98.12 95 PRO A O 1
ATOM 759 N N . GLU A 1 96 ? -17.848 12.184 19.376 1.00 97.88 96 GLU A N 1
ATOM 760 C CA . GLU A 1 96 ? -18.192 10.954 18.646 1.00 97.88 96 GLU A CA 1
ATOM 761 C C . GLU A 1 96 ? -17.974 11.089 17.133 1.00 97.88 96 GLU A C 1
ATOM 763 O O . GLU A 1 96 ? -17.553 10.137 16.484 1.00 97.88 96 GLU A O 1
ATOM 768 N N . GLU A 1 97 ? -18.116 12.293 16.567 1.00 98.19 97 GLU A N 1
ATOM 769 C CA . GLU A 1 97 ? -17.849 12.551 15.147 1.00 98.19 97 GLU A CA 1
ATOM 770 C C . GLU A 1 97 ? -16.379 12.346 14.735 1.00 98.19 97 GLU A C 1
ATOM 772 O O . GLU A 1 97 ? -16.059 12.368 13.547 1.00 98.19 97 GLU A O 1
ATOM 777 N N . LYS A 1 98 ? -15.468 12.167 15.702 1.00 97.06 98 LYS A N 1
ATOM 778 C CA . LYS A 1 98 ? -14.053 11.840 15.460 1.00 97.06 98 LYS A CA 1
ATOM 779 C C . LYS A 1 98 ? -13.746 10.353 15.594 1.00 97.06 98 LYS A C 1
ATOM 781 O O . LYS A 1 98 ? -12.601 9.957 15.371 1.00 97.06 98 LYS A O 1
ATOM 786 N N . TRP A 1 99 ? -14.703 9.545 16.037 1.00 97.88 99 TRP A N 1
ATOM 787 C CA . TRP A 1 99 ? -14.469 8.132 16.282 1.00 97.88 99 TRP A CA 1
ATOM 788 C C . TRP A 1 99 ? -14.479 7.370 14.959 1.00 97.88 99 TRP A C 1
ATOM 790 O O . TRP A 1 99 ? -15.346 7.564 14.111 1.00 97.88 99 TRP A O 1
ATOM 800 N N . VAL A 1 100 ? -13.500 6.484 14.794 1.00 97.62 100 VAL A N 1
ATOM 801 C CA . VAL A 1 100 ? -13.417 5.563 13.659 1.00 97.62 100 VAL A CA 1
ATOM 802 C C . VAL A 1 100 ? -13.326 4.157 14.225 1.00 97.62 100 VAL A C 1
ATOM 804 O O . VAL A 1 100 ? -12.422 3.851 15.004 1.00 97.62 100 VAL A O 1
ATOM 807 N N . TYR A 1 101 ? -14.276 3.308 13.848 1.00 96.75 101 TYR A N 1
ATOM 808 C CA . TYR A 1 101 ? -14.330 1.929 14.312 1.00 96.75 101 TYR A CA 1
ATOM 809 C C . TYR A 1 101 ? -13.513 1.027 13.392 1.00 96.75 101 TYR A C 1
ATOM 811 O O . TYR A 1 101 ? -13.701 1.018 12.177 1.00 96.75 101 TYR A O 1
ATOM 819 N N . ILE A 1 102 ? -12.624 0.232 13.984 1.00 95.88 102 ILE A N 1
ATOM 820 C CA . ILE A 1 102 ? -11.936 -0.849 13.280 1.00 95.88 102 ILE A CA 1
ATOM 821 C C . ILE A 1 102 ? -12.922 -2.017 13.204 1.00 95.88 102 ILE A C 1
ATOM 823 O O . ILE A 1 102 ? -13.114 -2.721 14.193 1.00 95.88 102 ILE A O 1
ATOM 827 N N . LEU A 1 103 ? -13.580 -2.180 12.053 1.00 96.31 103 LEU A N 1
ATOM 828 C CA . LEU A 1 103 ? -14.608 -3.213 11.863 1.00 96.31 103 LEU A CA 1
ATOM 829 C C . LEU A 1 103 ? -14.024 -4.629 11.854 1.00 96.31 103 LEU A C 1
ATOM 831 O O . LEU A 1 103 ? -14.666 -5.567 12.314 1.00 96.31 103 LEU A O 1
ATOM 835 N N . GLY A 1 104 ? -12.793 -4.781 11.375 1.00 94.94 104 GLY A N 1
ATOM 836 C CA . GLY A 1 104 ? -12.151 -6.077 11.287 1.00 94.94 104 GLY A CA 1
ATOM 837 C C . GLY A 1 104 ? -10.755 -6.003 10.697 1.00 94.94 104 GLY A C 1
ATOM 838 O O . GLY A 1 104 ? -10.285 -4.961 10.241 1.00 94.94 104 GLY A O 1
ATOM 839 N N . GLY A 1 105 ? -10.084 -7.145 10.732 1.00 96.06 105 GLY A N 1
ATOM 840 C CA . GLY A 1 105 ? -8.782 -7.353 10.125 1.00 96.06 105 GLY A CA 1
ATOM 841 C C . GLY A 1 105 ? -8.441 -8.834 10.152 1.00 96.06 105 GLY A C 1
ATOM 842 O O . GLY A 1 105 ? -8.901 -9.571 11.025 1.00 96.06 105 GLY A O 1
ATOM 843 N N . ALA A 1 106 ? -7.633 -9.269 9.196 1.00 97.69 106 ALA A N 1
ATOM 844 C CA . ALA A 1 106 ? -7.173 -10.644 9.112 1.00 97.69 106 ALA A CA 1
ATOM 845 C C . ALA A 1 106 ? -5.669 -10.682 8.849 1.00 97.69 106 ALA A C 1
ATOM 847 O O . ALA A 1 106 ? -5.098 -9.786 8.227 1.00 97.69 106 ALA A O 1
ATOM 848 N N . GLY A 1 107 ? -5.030 -11.734 9.351 1.00 95.38 107 GLY A N 1
ATOM 849 C CA . GLY A 1 107 ? -3.606 -11.974 9.190 1.00 95.38 107 GLY A CA 1
ATOM 850 C C . GLY A 1 107 ? -3.365 -13.411 8.762 1.00 95.38 107 GLY A C 1
ATOM 851 O O . GLY A 1 107 ? -3.903 -14.348 9.348 1.00 95.38 107 GLY A O 1
ATOM 852 N N . THR A 1 108 ? -2.533 -13.576 7.745 1.00 95.19 108 THR A N 1
ATOM 853 C CA . THR A 1 108 ? -2.064 -14.870 7.250 1.00 95.19 108 THR A CA 1
ATOM 854 C C . THR A 1 108 ? -0.554 -14.777 7.039 1.00 95.19 108 THR A C 1
ATOM 856 O O . THR A 1 108 ? 0.045 -13.707 7.179 1.00 95.19 108 THR A O 1
ATOM 859 N N . HIS A 1 109 ? 0.090 -15.892 6.718 1.00 94.50 109 HIS A N 1
ATOM 860 C CA . HIS A 1 109 ? 1.484 -15.883 6.300 1.00 94.50 109 HIS A CA 1
ATOM 861 C C . HIS A 1 109 ? 1.681 -16.831 5.125 1.00 94.50 109 HIS A C 1
ATOM 863 O O . HIS A 1 109 ? 1.020 -17.861 4.998 1.00 94.50 109 HIS A O 1
ATOM 869 N N . GLU A 1 110 ? 2.606 -16.451 4.256 1.00 94.81 110 GLU A N 1
ATOM 870 C CA . GLU A 1 110 ? 3.115 -17.324 3.208 1.00 94.81 110 GLU A CA 1
ATOM 871 C C . GLU A 1 110 ? 4.087 -18.355 3.778 1.00 94.81 110 GLU A C 1
ATOM 873 O O . GLU A 1 110 ? 4.435 -18.319 4.959 1.00 94.81 110 GLU A O 1
ATOM 878 N N . ARG A 1 111 ? 4.547 -19.277 2.928 1.00 95.44 111 ARG A N 1
ATOM 879 C CA . ARG A 1 111 ? 5.626 -20.204 3.300 1.00 95.44 111 ARG A CA 1
ATOM 880 C C . ARG A 1 111 ? 6.816 -19.435 3.881 1.00 95.44 111 ARG A C 1
ATOM 882 O O . ARG A 1 111 ? 7.230 -18.425 3.313 1.00 95.44 111 ARG A O 1
ATOM 889 N N . GLU A 1 112 ? 7.376 -19.947 4.977 1.00 95.06 112 GLU A N 1
ATOM 890 C CA . GLU A 1 112 ? 8.527 -19.345 5.666 1.00 95.06 112 GLU A CA 1
ATOM 891 C C . GLU A 1 112 ? 9.717 -19.179 4.717 1.00 95.06 112 GLU A C 1
ATOM 893 O O . GLU A 1 112 ? 10.391 -18.147 4.686 1.00 95.06 112 GLU A O 1
ATOM 898 N N . HIS A 1 113 ? 9.935 -20.185 3.877 1.00 96.38 113 HIS A N 1
ATOM 899 C CA . HIS A 1 113 ? 10.918 -20.138 2.820 1.00 96.38 113 HIS A CA 1
ATOM 900 C C . HIS A 1 113 ? 10.250 -19.855 1.479 1.00 96.38 113 HIS A C 1
ATOM 902 O O . HIS A 1 113 ? 9.402 -20.615 1.010 1.00 96.38 113 HIS A O 1
ATOM 908 N N . PHE A 1 114 ? 10.670 -18.778 0.809 1.00 94.19 114 PHE A N 1
ATOM 909 C CA . PHE A 1 114 ? 10.021 -18.364 -0.436 1.00 94.19 114 PHE A CA 1
ATOM 910 C C . PHE A 1 114 ? 10.070 -19.457 -1.514 1.00 94.19 114 PHE A C 1
ATOM 912 O O . PHE A 1 114 ? 9.119 -19.594 -2.273 1.00 94.19 114 PHE A O 1
ATOM 919 N N . TRP A 1 115 ? 11.133 -20.267 -1.573 1.00 95.19 115 TRP A N 1
ATOM 920 C CA . TRP A 1 115 ? 11.276 -21.344 -2.561 1.00 95.19 115 TRP A CA 1
ATOM 9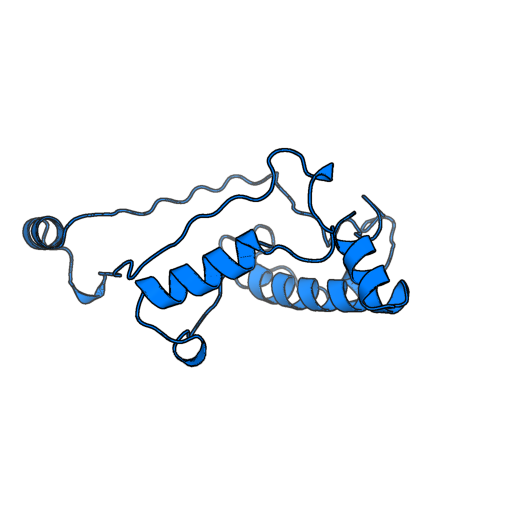21 C C . TRP A 1 115 ? 10.317 -22.524 -2.353 1.00 95.19 115 TRP A C 1
ATOM 923 O O . TRP A 1 115 ? 10.206 -23.366 -3.238 1.00 95.19 115 TRP A O 1
ATOM 933 N N . GLU A 1 116 ? 9.617 -22.592 -1.220 1.00 96.69 116 GLU A N 1
ATOM 934 C CA . GLU A 1 116 ? 8.589 -23.605 -0.948 1.00 96.69 116 GLU A CA 1
ATOM 935 C C . GLU A 1 116 ? 7.199 -23.187 -1.442 1.00 96.69 116 GLU A C 1
ATOM 937 O O . GLU A 1 116 ? 6.241 -23.962 -1.359 1.00 96.69 116 GLU A O 1
ATOM 942 N N . ARG A 1 117 ? 7.054 -21.952 -1.939 1.00 96.06 117 ARG A N 1
ATOM 943 C CA . ARG A 1 117 ? 5.808 -21.504 -2.559 1.00 96.06 117 ARG A CA 1
ATOM 944 C C . ARG A 1 117 ? 5.512 -22.355 -3.790 1.00 96.06 117 ARG A C 1
ATOM 946 O O . ARG A 1 117 ? 6.403 -22.692 -4.564 1.00 96.06 117 ARG A O 1
ATOM 953 N N . SER A 1 118 ? 4.231 -22.640 -4.009 1.00 95.31 118 SER A N 1
ATOM 954 C CA . SER A 1 118 ? 3.776 -23.375 -5.196 1.00 95.31 118 SER A CA 1
ATOM 955 C C . SER A 1 118 ? 4.073 -22.625 -6.495 1.00 95.31 118 SER A C 1
ATOM 957 O O . SER A 1 118 ? 4.265 -23.246 -7.539 1.00 95.31 118 SER A O 1
ATOM 959 N N . ASN A 1 119 ? 4.104 -21.292 -6.433 1.00 96.75 119 ASN A N 1
ATOM 960 C CA . ASN A 1 119 ? 4.489 -20.416 -7.524 1.00 96.75 119 ASN A CA 1
ATOM 961 C C . ASN A 1 119 ? 4.955 -19.038 -7.000 1.00 96.75 119 ASN A C 1
ATOM 963 O O . ASN A 1 119 ? 4.862 -18.734 -5.807 1.00 96.75 119 ASN A O 1
ATOM 967 N N . PHE A 1 120 ? 5.435 -18.192 -7.914 1.00 97.44 120 PHE A N 1
ATOM 968 C CA . PHE A 1 120 ? 5.912 -16.835 -7.621 1.00 97.44 120 PHE A CA 1
ATOM 969 C C . PHE A 1 120 ? 5.072 -15.722 -8.261 1.00 97.44 120 PHE A C 1
ATOM 971 O O . PHE A 1 120 ? 5.504 -14.576 -8.277 1.00 97.44 120 PHE A O 1
ATOM 978 N N . HIS A 1 121 ? 3.910 -16.030 -8.825 1.00 96.88 121 HIS A N 1
ATOM 979 C CA . HIS A 1 121 ? 3.059 -15.060 -9.523 1.00 96.88 121 HIS A CA 1
ATOM 980 C C . HIS A 1 121 ? 1.691 -14.852 -8.864 1.00 96.88 121 HIS A C 1
ATOM 982 O O . HIS A 1 121 ? 0.902 -14.054 -9.358 1.00 96.88 121 HIS A O 1
ATOM 988 N N . SER A 1 122 ? 1.399 -15.559 -7.775 1.00 96.12 122 SER A N 1
ATOM 989 C CA . SER A 1 122 ? 0.234 -15.336 -6.924 1.00 96.12 122 SER A CA 1
ATOM 990 C C . SER A 1 122 ? 0.608 -15.442 -5.449 1.00 96.12 122 SER A C 1
ATOM 992 O O . SER A 1 122 ? 1.696 -15.918 -5.094 1.00 96.12 122 SER A O 1
ATOM 994 N N . SER A 1 123 ? -0.300 -14.985 -4.588 1.00 95.94 123 SER A N 1
ATOM 995 C CA . SER A 1 123 ? -0.141 -15.011 -3.137 1.00 95.94 123 SER A CA 1
ATOM 996 C C . SER A 1 123 ? -1.440 -15.468 -2.474 1.00 95.94 123 SER A C 1
ATOM 998 O O . SER A 1 123 ? -2.252 -14.628 -2.082 1.00 95.94 123 SER A O 1
ATOM 1000 N N . PRO A 1 124 ? -1.661 -16.794 -2.345 1.00 94.56 124 PRO A N 1
ATOM 1001 C CA . PRO A 1 124 ? -2.870 -17.324 -1.722 1.00 94.56 124 PRO A CA 1
ATOM 1002 C C . PRO A 1 124 ? -3.083 -16.804 -0.301 1.00 94.56 124 PRO A C 1
ATOM 1004 O O . PRO A 1 124 ? -4.220 -16.624 0.121 1.00 94.56 124 PRO A O 1
ATOM 1007 N N . ALA A 1 125 ? -2.001 -16.534 0.438 1.00 96.00 125 ALA A N 1
ATOM 1008 C CA . ALA A 1 125 ? -2.126 -15.998 1.785 1.00 96.00 125 ALA A CA 1
ATOM 1009 C C . ALA A 1 125 ? -2.688 -14.565 1.766 1.00 96.00 125 ALA A C 1
ATOM 1011 O O . ALA A 1 125 ? -3.540 -14.242 2.590 1.00 96.00 125 ALA A O 1
ATOM 1012 N N . MET A 1 126 ? -2.258 -13.720 0.819 1.00 95.88 126 MET A N 1
ATOM 1013 C CA . MET A 1 126 ? -2.807 -12.365 0.671 1.00 95.88 126 MET A CA 1
ATOM 1014 C C . MET A 1 126 ? -4.270 -12.391 0.230 1.00 95.88 126 MET A C 1
ATOM 1016 O O . MET A 1 126 ? -5.068 -11.652 0.791 1.00 95.88 126 MET A O 1
ATOM 1020 N N . GLU A 1 127 ? -4.624 -13.249 -0.731 1.00 95.56 127 GLU A N 1
ATOM 1021 C CA . GLU A 1 127 ? -6.015 -13.427 -1.175 1.00 95.56 127 GLU A CA 1
ATOM 1022 C C . GLU A 1 127 ? -6.915 -13.817 0.009 1.00 95.56 127 GLU A C 1
ATOM 1024 O O . GLU A 1 127 ? -7.887 -13.127 0.302 1.00 95.56 127 GLU A O 1
ATOM 1029 N N . GLN A 1 128 ? -6.511 -14.830 0.783 1.00 97.06 128 GLN A N 1
ATOM 1030 C CA . GLN A 1 128 ? -7.245 -15.266 1.977 1.00 97.06 128 GLN A CA 1
ATOM 1031 C C . GLN A 1 128 ? -7.321 -14.189 3.064 1.00 97.06 128 GLN A C 1
ATOM 1033 O O . GLN A 1 128 ? -8.339 -14.082 3.742 1.00 97.06 128 GLN A O 1
ATOM 1038 N N . ALA A 1 129 ? -6.260 -13.397 3.255 1.00 97.69 129 ALA A N 1
ATOM 1039 C CA . ALA A 1 129 ? -6.271 -12.302 4.221 1.00 97.69 129 ALA A CA 1
ATOM 1040 C C . ALA A 1 129 ? -7.277 -11.214 3.824 1.00 97.69 129 ALA A C 1
ATOM 1042 O O . ALA A 1 129 ? -7.992 -10.707 4.683 1.00 97.69 129 ALA A O 1
ATOM 1043 N N . LEU A 1 130 ? -7.356 -10.867 2.536 1.00 96.75 130 LEU A N 1
ATOM 1044 C CA . LEU A 1 130 ? -8.318 -9.883 2.040 1.00 96.75 130 LEU A CA 1
ATOM 1045 C C . LEU A 1 130 ? -9.758 -10.395 2.174 1.00 96.75 130 LEU A C 1
ATOM 1047 O O . LEU A 1 130 ? -10.598 -9.679 2.714 1.00 96.75 130 LEU A O 1
ATOM 1051 N N . ASP A 1 131 ? -10.024 -11.638 1.768 1.00 96.75 131 ASP A N 1
ATOM 1052 C CA . ASP A 1 131 ? -11.357 -12.244 1.869 1.00 96.75 131 ASP A CA 1
ATOM 1053 C C . ASP A 1 131 ? -11.824 -12.348 3.330 1.00 96.75 131 ASP A C 1
ATOM 1055 O O . ASP A 1 131 ? -12.931 -11.925 3.664 1.00 96.75 131 ASP A O 1
ATOM 1059 N N . ALA A 1 132 ? -10.959 -12.830 4.228 1.00 97.88 132 ALA A N 1
ATOM 1060 C CA . ALA A 1 132 ? -11.277 -12.928 5.651 1.00 97.88 132 ALA A CA 1
ATOM 1061 C C . ALA A 1 132 ? -11.457 -11.547 6.308 1.00 97.88 132 ALA A C 1
ATOM 1063 O O . ALA A 1 132 ? -12.291 -11.394 7.199 1.00 97.88 132 ALA A O 1
ATOM 1064 N N . ALA A 1 133 ? -10.702 -10.527 5.881 1.00 97.81 133 ALA A N 1
ATOM 1065 C CA . ALA A 1 133 ? -10.875 -9.166 6.388 1.00 97.81 133 ALA A CA 1
ATOM 1066 C C . ALA A 1 133 ? -12.240 -8.578 5.993 1.00 97.81 133 ALA A C 1
ATOM 1068 O O . ALA A 1 133 ? -12.872 -7.926 6.827 1.00 97.81 133 ALA A O 1
ATOM 1069 N N . LEU A 1 134 ? -12.711 -8.837 4.766 1.00 97.62 134 LEU A N 1
ATOM 1070 C CA . LEU A 1 134 ? -14.058 -8.462 4.321 1.00 97.62 134 LEU A CA 1
ATOM 1071 C C . LEU A 1 134 ? -15.136 -9.204 5.121 1.00 97.62 134 LEU A C 1
ATOM 1073 O O . LEU A 1 134 ? -16.049 -8.570 5.648 1.00 97.62 134 LEU A O 1
ATOM 1077 N N . GLU A 1 135 ? -14.987 -10.525 5.277 1.00 97.81 135 GLU A N 1
ATOM 1078 C CA . GLU A 1 135 ? -15.927 -11.370 6.023 1.00 97.81 135 GLU A CA 1
ATOM 1079 C C . GLU A 1 135 ? -16.086 -10.906 7.477 1.00 97.81 135 GLU A C 1
ATOM 1081 O O . GLU A 1 135 ? -17.206 -10.674 7.932 1.00 97.81 135 GLU A O 1
ATOM 1086 N N . VAL A 1 136 ? -14.975 -10.712 8.198 1.00 97.94 136 VAL A N 1
ATOM 1087 C CA . VAL A 1 136 ? -14.993 -10.267 9.603 1.00 97.94 136 VAL A CA 1
ATOM 1088 C C . VAL A 1 136 ? -15.571 -8.860 9.741 1.00 97.94 136 VAL A C 1
ATOM 1090 O O . VAL A 1 136 ? -16.275 -8.584 10.710 1.00 97.94 136 VAL A O 1
ATOM 1093 N N . SER A 1 137 ? -15.298 -7.980 8.776 1.00 97.75 137 SER A N 1
ATOM 1094 C CA . SER A 1 137 ? -15.821 -6.609 8.785 1.00 97.75 137 SER A CA 1
ATOM 1095 C C . SER A 1 137 ? -17.306 -6.537 8.415 1.00 97.75 137 SER A C 1
ATOM 1097 O O . SER A 1 137 ? -17.921 -5.490 8.608 1.00 97.75 137 SER A O 1
ATOM 1099 N N . GLY A 1 138 ? -17.890 -7.623 7.892 1.00 97.56 138 GLY A N 1
ATOM 1100 C CA . GLY A 1 138 ? -19.295 -7.684 7.491 1.00 97.56 138 GLY A CA 1
ATOM 1101 C C . GLY A 1 138 ? -19.637 -6.800 6.290 1.00 97.56 138 GLY A C 1
ATOM 1102 O O . GLY A 1 138 ? -20.792 -6.403 6.155 1.00 97.56 138 GLY A O 1
ATOM 1103 N N . VAL A 1 139 ? -18.651 -6.483 5.444 1.00 97.00 139 VAL A N 1
ATOM 1104 C CA . VAL A 1 139 ? -18.814 -5.618 4.264 1.00 97.00 139 VAL A CA 1
ATOM 1105 C C . VAL A 1 139 ? -18.420 -6.347 2.987 1.00 97.00 139 VAL A C 1
ATOM 1107 O O . VAL A 1 139 ? -17.611 -7.276 2.980 1.00 97.00 139 VAL A O 1
ATOM 1110 N N . THR A 1 140 ? -18.971 -5.889 1.875 1.00 97.00 140 THR A N 1
ATOM 1111 C CA . THR A 1 140 ? -18.591 -6.299 0.528 1.00 97.00 140 THR A CA 1
ATOM 1112 C C . THR A 1 140 ? -17.548 -5.347 -0.054 1.00 97.00 140 THR A C 1
ATOM 1114 O O . THR A 1 140 ? -17.395 -4.206 0.376 1.00 97.00 140 THR A O 1
ATOM 1117 N N . LYS A 1 141 ? -16.827 -5.800 -1.086 1.00 95.75 141 LYS A N 1
ATOM 1118 C CA . LYS A 1 141 ? -15.847 -4.968 -1.800 1.00 95.75 141 LYS A CA 1
ATOM 1119 C C . LYS A 1 141 ? -16.460 -3.674 -2.354 1.00 95.75 141 LYS A C 1
ATOM 1121 O O . LYS A 1 141 ? -15.782 -2.652 -2.373 1.00 95.75 141 LYS A O 1
ATOM 1126 N N . ASP A 1 142 ? -17.707 -3.730 -2.820 1.00 97.44 142 ASP A N 1
ATOM 1127 C CA . ASP A 1 142 ? -18.384 -2.594 -3.456 1.00 97.44 142 ASP A CA 1
ATOM 1128 C C . ASP A 1 142 ? -18.824 -1.522 -2.441 1.00 97.44 142 ASP A C 1
ATOM 1130 O O . ASP A 1 142 ? -19.161 -0.409 -2.834 1.00 97.44 142 ASP A O 1
ATOM 1134 N N . GLU A 1 143 ? -18.785 -1.837 -1.142 1.00 97.19 143 GLU A N 1
ATOM 1135 C CA . GLU A 1 143 ? -19.048 -0.902 -0.040 1.00 97.19 143 GLU A CA 1
ATOM 1136 C C . GLU A 1 143 ? -17.780 -0.172 0.439 1.00 97.19 143 GLU A C 1
ATOM 1138 O O . GLU A 1 143 ? -17.855 0.667 1.335 1.00 97.19 143 GLU A O 1
ATOM 1143 N N . ILE A 1 144 ? -16.608 -0.474 -0.133 1.00 97.44 144 ILE A N 1
ATOM 1144 C CA . ILE A 1 144 ? -15.343 0.173 0.230 1.00 97.44 144 ILE A CA 1
ATOM 1145 C C . ILE A 1 144 ? -15.100 1.393 -0.659 1.00 97.44 144 ILE A C 1
ATOM 1147 O O . ILE A 1 144 ? -14.833 1.270 -1.854 1.00 97.44 144 ILE A O 1
ATOM 1151 N N . ASP A 1 145 ? -15.091 2.575 -0.043 1.00 97.88 145 ASP A N 1
ATOM 1152 C CA . ASP A 1 145 ? -14.844 3.843 -0.740 1.00 97.88 145 ASP A CA 1
ATOM 1153 C C . ASP A 1 145 ? -13.376 4.050 -1.146 1.00 97.88 145 ASP A C 1
ATOM 1155 O O . ASP A 1 145 ? -13.080 4.743 -2.123 1.00 97.88 145 ASP A O 1
ATOM 1159 N N . ALA A 1 146 ? -12.433 3.494 -0.379 1.00 96.56 146 ALA A N 1
ATOM 1160 C CA . ALA A 1 146 ? -11.006 3.729 -0.569 1.00 96.56 146 ALA A CA 1
ATOM 1161 C C . ALA A 1 146 ? -10.155 2.513 -0.193 1.00 96.56 146 ALA A C 1
ATOM 1163 O O . ALA A 1 146 ? -10.397 1.846 0.810 1.00 96.56 146 ALA A O 1
ATOM 1164 N N . PHE A 1 147 ? -9.099 2.289 -0.976 1.00 95.44 147 PHE A N 1
ATOM 1165 C CA . PHE A 1 147 ? -8.088 1.268 -0.725 1.00 95.44 147 PHE A CA 1
ATOM 1166 C C . PHE A 1 147 ? -6.723 1.927 -0.531 1.00 95.44 147 PHE A C 1
ATOM 1168 O O . PHE A 1 147 ? -6.297 2.728 -1.363 1.00 95.44 147 PHE A O 1
ATOM 1175 N N . ASP A 1 148 ? -6.028 1.537 0.532 1.00 95.31 148 ASP A N 1
ATOM 1176 C CA . ASP A 1 148 ? -4.601 1.788 0.721 1.00 95.31 148 ASP A CA 1
ATOM 1177 C C . ASP A 1 148 ? -3.897 0.426 0.674 1.00 95.31 148 ASP A C 1
ATOM 1179 O O . ASP A 1 148 ? -4.025 -0.393 1.586 1.00 95.31 148 ASP A O 1
ATOM 1183 N N . ILE A 1 149 ? -3.273 0.126 -0.467 1.00 94.38 149 ILE A N 1
ATOM 1184 C CA . ILE A 1 149 ? -2.598 -1.150 -0.716 1.00 94.38 149 ILE A CA 1
ATOM 1185 C C . ILE A 1 149 ? -1.102 -0.894 -0.640 1.00 94.38 149 ILE A C 1
ATOM 1187 O O . ILE A 1 149 ? -0.586 -0.037 -1.356 1.00 94.38 149 ILE A O 1
ATOM 1191 N N . TYR A 1 150 ? -0.407 -1.677 0.184 1.00 93.44 150 TYR A N 1
ATOM 1192 C CA . TYR A 1 150 ? 1.045 -1.601 0.286 1.00 93.44 150 TYR A CA 1
ATOM 1193 C C . TYR A 1 150 ? 1.700 -1.820 -1.086 1.00 93.44 150 TYR A C 1
ATOM 1195 O O . TYR A 1 150 ? 1.471 -2.849 -1.729 1.00 93.44 150 TYR A O 1
ATOM 1203 N N . SER A 1 151 ? 2.516 -0.852 -1.507 1.00 88.50 151 SER A N 1
ATOM 1204 C CA . SER A 1 151 ? 3.116 -0.763 -2.843 1.00 88.50 151 SER A CA 1
ATOM 1205 C C . SER A 1 151 ? 4.620 -0.531 -2.797 1.00 88.50 151 SER A C 1
ATOM 1207 O O . SER A 1 151 ? 5.025 0.434 -2.106 1.00 88.50 151 SER A O 1
#